Protein AF-A0A7V3HAG3-F1 (afdb_monomer_lite)

Structure (mmCIF, N/CA/C/O backbone):
data_AF-A0A7V3HAG3-F1
#
_entry.id   AF-A0A7V3HAG3-F1
#
loop_
_atom_site.group_PDB
_atom_site.id
_atom_site.type_symbol
_atom_site.label_atom_id
_atom_site.label_alt_id
_atom_site.label_comp_id
_atom_site.label_asym_id
_atom_site.label_entity_id
_atom_site.label_seq_id
_atom_site.pdbx_PDB_ins_code
_atom_site.Cartn_x
_atom_site.Cartn_y
_atom_site.Cartn_z
_atom_site.occupancy
_atom_site.B_iso_or_equiv
_atom_site.auth_seq_id
_atom_site.auth_comp_id
_atom_site.auth_asym_id
_atom_site.auth_atom_id
_atom_site.pdbx_PDB_model_num
ATOM 1 N N . MET A 1 1 ? 25.562 48.094 29.684 1.00 38.97 1 MET A N 1
ATOM 2 C CA . MET A 1 1 ? 25.649 48.410 28.238 1.00 38.97 1 MET A CA 1
ATOM 3 C C . MET A 1 1 ? 24.782 47.389 27.521 1.00 38.97 1 MET A C 1
ATOM 5 O O . MET A 1 1 ? 24.972 46.221 27.790 1.00 38.97 1 MET A O 1
ATOM 9 N N . GLY A 1 2 ? 23.779 47.672 26.708 1.00 40.09 2 GLY A N 1
ATOM 10 C CA . GLY A 1 2 ? 23.141 48.885 26.217 1.00 40.09 2 GLY A CA 1
ATOM 11 C C . GLY A 1 2 ? 21.881 48.401 25.479 1.00 40.09 2 GLY A C 1
ATOM 12 O O . GLY A 1 2 ? 21.886 47.326 24.890 1.00 40.09 2 GLY A O 1
ATOM 13 N N . LYS A 1 3 ? 20.792 49.153 25.628 1.00 45.59 3 LYS A N 1
ATOM 14 C CA . LYS A 1 3 ? 19.418 48.883 25.176 1.00 45.59 3 LYS A CA 1
ATOM 15 C C . LYS A 1 3 ? 19.304 48.440 23.712 1.00 45.59 3 LYS A C 1
ATOM 17 O O . LYS A 1 3 ? 20.015 48.971 22.867 1.00 45.59 3 LYS A O 1
ATOM 22 N N . SER A 1 4 ? 18.259 47.668 23.408 1.00 42.91 4 SER A N 1
ATOM 23 C CA . SER A 1 4 ? 17.304 48.031 22.348 1.00 42.91 4 SER A CA 1
ATOM 24 C C . SER A 1 4 ? 15.963 47.325 22.553 1.00 42.91 4 SER A C 1
ATOM 26 O O . SER A 1 4 ? 15.867 46.103 22.533 1.00 42.91 4 SER A O 1
ATOM 28 N N . ILE A 1 5 ? 14.948 48.150 22.799 1.00 45.56 5 ILE A N 1
ATOM 29 C CA . ILE A 1 5 ? 13.521 47.839 22.814 1.00 45.56 5 ILE A CA 1
ATOM 30 C C . ILE A 1 5 ? 13.036 47.992 21.372 1.00 45.56 5 ILE A C 1
ATOM 32 O O . ILE A 1 5 ? 13.313 49.027 20.770 1.00 45.56 5 ILE A O 1
ATOM 36 N N . PHE A 1 6 ? 12.259 47.038 20.858 1.00 43.41 6 PHE A N 1
ATOM 37 C CA . PHE A 1 6 ? 11.371 47.295 19.724 1.00 43.41 6 PHE A CA 1
ATOM 38 C C . PHE A 1 6 ? 9.934 46.934 20.092 1.00 43.41 6 PHE A C 1
ATOM 40 O O . PHE A 1 6 ? 9.562 45.777 20.261 1.00 43.41 6 PHE A O 1
ATOM 47 N N . VAL A 1 7 ? 9.159 48.004 20.252 1.00 49.28 7 VAL A N 1
ATOM 48 C CA . VAL A 1 7 ? 7.700 48.062 20.236 1.00 49.28 7 VAL A CA 1
ATOM 49 C C . VAL A 1 7 ? 7.232 47.701 18.824 1.00 49.28 7 VAL A C 1
ATOM 51 O O . VAL A 1 7 ? 7.750 48.251 17.855 1.00 49.28 7 VAL A O 1
ATOM 54 N N . GLY A 1 8 ? 6.248 46.810 18.703 1.00 36.38 8 GLY A N 1
ATOM 55 C CA . GLY A 1 8 ? 5.696 46.394 17.413 1.00 36.38 8 GLY A CA 1
ATOM 56 C C . GLY A 1 8 ? 4.220 46.016 17.507 1.00 36.38 8 GLY A C 1
ATOM 57 O O . GLY A 1 8 ? 3.896 44.848 17.649 1.00 36.38 8 GLY A O 1
ATOM 58 N N . ALA A 1 9 ? 3.376 47.050 17.482 1.00 40.12 9 ALA A N 1
ATOM 59 C CA . ALA A 1 9 ? 1.968 47.126 17.075 1.00 40.12 9 ALA A CA 1
ATOM 60 C C . ALA A 1 9 ? 1.055 45.883 17.209 1.00 40.12 9 ALA A C 1
ATOM 62 O O . ALA A 1 9 ? 1.106 44.942 16.420 1.00 40.12 9 ALA A O 1
ATOM 63 N N . ALA A 1 10 ? 0.080 45.992 18.117 1.00 44.34 10 ALA A N 1
ATOM 64 C CA . ALA A 1 10 ? -1.162 45.231 18.068 1.00 44.34 10 ALA A CA 1
ATOM 65 C C . ALA A 1 10 ? -2.008 45.685 16.862 1.00 44.34 10 ALA A C 1
ATOM 67 O O . ALA A 1 10 ? -2.506 46.810 16.839 1.00 44.34 10 ALA A O 1
ATOM 68 N N . LEU A 1 11 ? -2.185 44.812 15.869 1.00 40.50 11 LEU A N 1
ATOM 69 C CA . LEU A 1 11 ? -3.201 44.970 14.828 1.00 40.50 11 LEU A CA 1
ATOM 70 C C . LEU A 1 11 ? -4.439 44.167 15.236 1.00 40.50 11 LEU A C 1
ATOM 72 O O . LEU A 1 11 ? -4.467 42.942 15.142 1.00 40.50 11 LEU A O 1
ATOM 76 N N . VAL A 1 12 ? -5.465 44.877 15.704 1.00 49.12 12 VAL A N 1
ATOM 77 C CA . VAL A 1 12 ? -6.824 44.349 15.860 1.00 49.12 12 VAL A CA 1
ATOM 78 C C . VAL A 1 12 ? -7.416 44.216 14.458 1.00 49.12 12 VAL A C 1
ATOM 80 O O . VAL A 1 12 ? -7.849 45.200 13.861 1.00 49.12 12 VAL A O 1
ATOM 83 N N . ALA A 1 13 ? -7.393 43.006 13.904 1.00 46.09 13 ALA A N 1
ATOM 84 C CA . ALA A 1 13 ? -8.093 42.702 12.664 1.00 46.09 13 ALA A CA 1
ATOM 85 C C . ALA A 1 13 ? -9.594 42.551 12.960 1.00 46.09 13 ALA A C 1
ATOM 87 O O . ALA A 1 13 ? -10.004 41.651 13.694 1.00 46.09 13 ALA A O 1
ATOM 88 N N . LEU A 1 14 ? -10.411 43.450 12.398 1.00 49.00 14 LEU A N 1
ATOM 89 C CA . LEU A 1 14 ? -11.866 43.321 12.375 1.00 49.00 14 LEU A CA 1
ATOM 90 C C . LEU A 1 14 ? -12.254 42.013 11.668 1.00 49.00 14 LEU A C 1
ATOM 92 O O . LEU A 1 14 ? -11.978 41.832 10.482 1.00 49.00 14 LEU A O 1
ATOM 96 N N . ALA A 1 15 ? -12.934 41.125 12.390 1.00 44.72 15 ALA A N 1
ATOM 97 C CA . ALA A 1 15 ? -13.571 39.948 11.820 1.00 44.72 15 ALA A CA 1
ATOM 98 C C . ALA A 1 15 ? -14.838 40.373 11.062 1.00 44.72 15 ALA A C 1
ATOM 100 O O . ALA A 1 15 ? -15.881 40.636 11.659 1.00 44.72 15 ALA A O 1
ATOM 101 N N . ILE A 1 16 ? -14.744 40.454 9.736 1.00 54.34 16 ILE A N 1
ATOM 102 C CA . ILE A 1 16 ? -15.909 40.570 8.858 1.00 54.34 16 ILE A CA 1
ATOM 103 C C . ILE A 1 16 ? -16.457 39.151 8.684 1.00 54.34 16 ILE A C 1
ATOM 105 O O . ILE A 1 16 ? -15.817 38.303 8.063 1.00 54.34 16 ILE A O 1
ATOM 109 N N . ALA A 1 17 ? -17.615 38.872 9.282 1.00 55.44 17 ALA A N 1
ATOM 110 C CA . ALA A 1 17 ? -18.313 37.601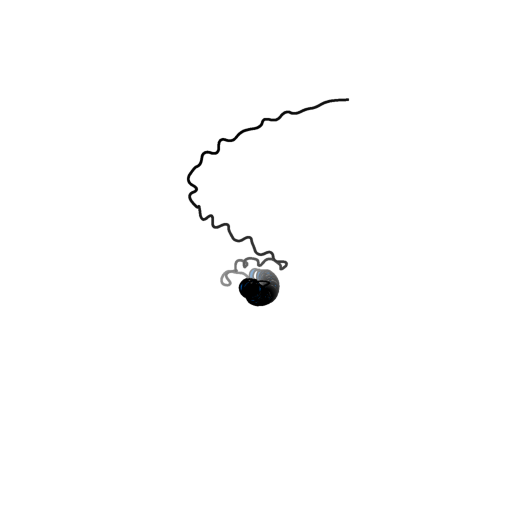 9.135 1.00 55.44 17 ALA A CA 1
ATOM 111 C C . ALA A 1 17 ? -18.887 37.485 7.713 1.00 55.44 17 ALA A C 1
ATOM 113 O O . ALA A 1 17 ? -20.007 37.911 7.440 1.00 55.44 17 ALA A O 1
ATOM 114 N N . ALA A 1 18 ? -18.097 36.932 6.794 1.00 51.69 18 ALA A N 1
ATOM 115 C CA . ALA A 1 18 ? -18.591 36.451 5.512 1.00 51.69 18 ALA A CA 1
ATOM 116 C C . ALA A 1 18 ? -19.210 35.051 5.702 1.00 51.69 18 ALA A C 1
ATOM 118 O O . ALA A 1 18 ? -18.641 34.239 6.439 1.00 51.69 18 ALA A O 1
ATOM 119 N N . PRO A 1 19 ? -20.352 34.734 5.062 1.00 47.62 19 PRO A N 1
ATOM 120 C CA . PRO A 1 19 ? -20.909 33.391 5.103 1.00 47.62 19 PRO A CA 1
ATOM 121 C C . PRO A 1 19 ? -19.909 32.431 4.458 1.00 47.62 19 PRO A C 1
ATOM 123 O O . PRO A 1 19 ? -19.570 32.554 3.281 1.00 47.62 19 PRO A O 1
ATOM 126 N N . ALA A 1 20 ? -19.411 31.493 5.261 1.00 52.38 20 ALA A N 1
ATOM 127 C CA . ALA A 1 20 ? -18.516 30.441 4.823 1.00 52.38 20 ALA A CA 1
ATOM 128 C C . ALA A 1 20 ? -19.246 29.560 3.803 1.00 52.38 20 ALA A C 1
ATOM 130 O O . ALA A 1 20 ? -20.002 28.656 4.155 1.00 52.38 20 ALA A O 1
ATOM 131 N N . THR A 1 21 ? -19.020 29.817 2.517 1.00 54.31 21 THR A N 1
ATOM 132 C CA . THR A 1 21 ? -19.259 28.808 1.492 1.00 54.31 21 THR A CA 1
ATOM 133 C C . THR A 1 21 ? -18.311 27.657 1.799 1.00 54.31 21 THR A C 1
ATOM 135 O O . THR A 1 21 ? -17.094 27.834 1.731 1.00 54.31 21 THR A O 1
ATOM 138 N N . ALA A 1 22 ? -18.858 26.504 2.180 1.00 51.41 22 ALA A N 1
ATOM 139 C CA . ALA A 1 22 ? -18.120 25.262 2.339 1.00 51.41 22 ALA A CA 1
ATOM 140 C C . ALA A 1 22 ? -17.506 24.875 0.984 1.00 51.41 22 ALA A C 1
ATOM 142 O O . ALA A 1 22 ? -18.109 24.162 0.186 1.00 51.41 22 ALA A O 1
ATOM 143 N N . GLN A 1 23 ? -16.318 25.402 0.690 1.00 50.97 23 GLN A N 1
ATOM 144 C CA . GLN A 1 23 ? -15.501 24.914 -0.404 1.00 50.97 23 GLN A CA 1
ATOM 145 C C . GLN A 1 23 ? -15.026 23.527 0.016 1.00 50.97 23 GLN A C 1
ATOM 147 O O . GLN A 1 23 ? -14.177 23.388 0.895 1.00 50.97 23 GLN A O 1
ATOM 152 N N . THR A 1 24 ? -15.603 22.491 -0.593 1.00 50.97 24 THR A N 1
ATOM 153 C CA . THR A 1 24 ? -15.040 21.140 -0.612 1.00 50.97 24 THR A CA 1
ATOM 154 C C . THR A 1 24 ? -13.703 21.204 -1.336 1.00 50.97 24 THR A C 1
ATOM 156 O O . THR A 1 24 ? -13.597 20.924 -2.529 1.00 50.97 24 THR A O 1
ATOM 159 N N . GLN A 1 25 ? -12.676 21.649 -0.621 1.00 53.62 25 GLN A N 1
ATOM 160 C CA . GLN A 1 25 ? -11.303 21.556 -1.058 1.00 53.62 25 GLN A CA 1
ATOM 161 C C . GLN A 1 25 ? -10.947 20.076 -0.947 1.00 53.62 25 GLN A C 1
ATOM 163 O O . GLN A 1 25 ? -10.714 19.552 0.140 1.00 53.62 25 GLN A O 1
ATOM 168 N N . THR A 1 26 ? -10.997 19.365 -2.073 1.00 50.03 26 THR A N 1
ATOM 169 C CA . THR A 1 26 ? -10.430 18.023 -2.191 1.00 50.03 26 THR A CA 1
ATOM 170 C C . THR A 1 26 ? -8.919 18.164 -2.080 1.00 50.03 26 THR A C 1
ATOM 172 O O . THR A 1 26 ? -8.216 18.248 -3.086 1.00 50.03 26 THR A O 1
ATOM 175 N N . THR A 1 27 ? -8.422 18.275 -0.849 1.00 58.72 27 THR A N 1
ATOM 17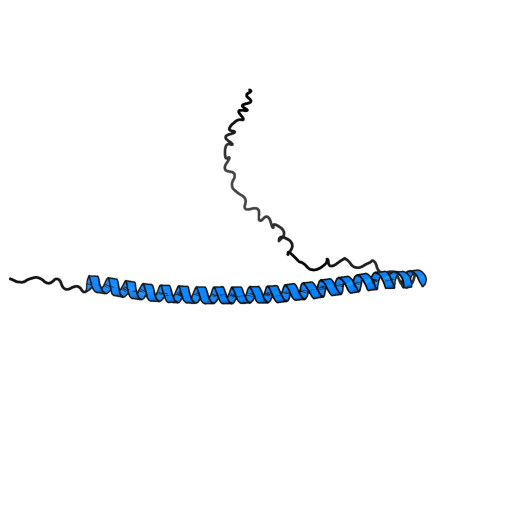6 C CA . THR A 1 27 ? -6.998 18.170 -0.556 1.00 58.72 27 THR A CA 1
ATOM 177 C C . THR A 1 27 ? -6.543 16.816 -1.094 1.00 58.72 27 THR A C 1
ATOM 179 O O . THR A 1 27 ? -7.104 15.797 -0.677 1.00 58.72 27 THR A O 1
ATOM 182 N N . PRO A 1 28 ? -5.587 16.773 -2.039 1.00 55.50 28 PRO A N 1
ATOM 183 C CA . PRO A 1 28 ? -5.031 15.515 -2.506 1.00 55.50 28 PRO A CA 1
ATOM 184 C C . PRO A 1 28 ? -4.575 14.705 -1.297 1.00 55.50 28 PRO A C 1
ATOM 186 O O . PRO A 1 28 ? -3.913 15.246 -0.408 1.00 55.50 28 PRO A O 1
ATOM 189 N N . ALA A 1 29 ? -4.967 13.431 -1.241 1.00 64.00 29 ALA A N 1
ATOM 190 C CA . ALA A 1 29 ? -4.505 12.539 -0.191 1.00 64.00 29 ALA A CA 1
ATOM 191 C C . ALA A 1 29 ? -2.976 12.619 -0.127 1.00 64.00 29 ALA A C 1
ATOM 193 O O . ALA A 1 29 ? -2.306 12.521 -1.161 1.00 64.00 29 ALA A O 1
ATOM 194 N N . ALA A 1 30 ? -2.439 12.850 1.074 1.00 58.12 30 ALA A N 1
ATOM 195 C CA . ALA A 1 30 ? -1.001 12.886 1.273 1.00 58.12 30 ALA A CA 1
ATOM 196 C C . ALA A 1 30 ? -0.397 11.593 0.696 1.00 58.12 30 ALA A C 1
ATOM 198 O O . ALA A 1 30 ? -0.959 10.516 0.929 1.00 58.12 30 ALA A O 1
ATOM 199 N N . PRO A 1 31 ? 0.698 11.679 -0.080 1.00 57.69 31 PRO A N 1
ATOM 200 C CA . PRO A 1 31 ? 1.293 10.500 -0.684 1.00 57.69 31 PRO A CA 1
ATOM 201 C C . PRO A 1 31 ? 1.616 9.482 0.411 1.00 57.69 31 PRO A C 1
ATOM 203 O O . PRO A 1 31 ? 2.166 9.835 1.459 1.00 57.69 31 PRO A O 1
ATOM 206 N N . ALA A 1 32 ? 1.233 8.226 0.175 1.00 69.44 32 ALA A N 1
ATOM 207 C CA . ALA A 1 32 ? 1.549 7.138 1.086 1.00 69.44 32 ALA A CA 1
ATOM 208 C C . ALA A 1 32 ? 3.068 7.098 1.296 1.00 69.44 32 ALA A C 1
ATOM 210 O O . ALA A 1 32 ? 3.835 7.094 0.333 1.00 69.44 32 ALA A O 1
ATOM 211 N N . GLN A 1 33 ? 3.493 7.115 2.557 1.00 81.62 33 GLN A N 1
ATOM 212 C CA . GLN A 1 33 ? 4.902 6.993 2.913 1.00 81.62 33 GLN A CA 1
ATOM 213 C C . GLN A 1 33 ? 5.329 5.539 2.679 1.00 81.62 33 GLN A C 1
ATOM 215 O O . GLN A 1 33 ? 4.684 4.619 3.173 1.00 81.62 33 GLN A O 1
ATOM 220 N N . THR A 1 34 ? 6.403 5.346 1.923 1.00 91.94 34 THR A N 1
ATOM 221 C CA . THR A 1 34 ? 6.922 4.041 1.482 1.00 91.94 34 THR A CA 1
ATOM 222 C C . THR A 1 34 ? 8.422 4.018 1.689 1.00 91.94 34 THR A C 1
ATOM 224 O O . THR A 1 34 ? 9.101 4.981 1.336 1.00 91.94 34 THR A O 1
ATOM 227 N N . ALA A 1 35 ? 8.944 2.900 2.183 1.00 92.94 35 ALA A N 1
ATOM 228 C CA . ALA A 1 35 ? 10.382 2.647 2.257 1.00 92.94 35 ALA A CA 1
ATOM 229 C C . ALA A 1 35 ? 10.933 2.038 0.956 1.00 92.94 35 ALA A C 1
ATOM 231 O O . ALA A 1 35 ? 12.136 2.043 0.710 1.00 92.94 35 ALA A O 1
ATOM 232 N N . CYS A 1 36 ? 10.053 1.502 0.116 1.00 95.38 36 CYS A N 1
ATOM 233 C CA . CYS A 1 36 ? 10.417 0.838 -1.123 1.00 95.38 36 CYS A CA 1
ATOM 234 C C . CYS A 1 36 ? 10.868 1.830 -2.226 1.00 95.38 36 CYS A C 1
ATOM 236 O O . CYS A 1 36 ? 10.368 2.955 -2.321 1.00 95.38 36 CYS A O 1
ATOM 238 N N . GLY A 1 37 ? 11.762 1.399 -3.128 1.00 92.94 37 GLY A N 1
ATOM 239 C CA . GLY A 1 37 ? 12.270 2.227 -4.239 1.00 92.94 37 GLY A CA 1
ATOM 240 C C . GLY A 1 37 ? 11.174 2.751 -5.187 1.00 92.94 37 GLY A C 1
ATOM 241 O O . GLY A 1 37 ? 10.070 2.203 -5.205 1.00 92.94 37 GLY A O 1
ATOM 242 N N . PRO A 1 38 ? 11.417 3.820 -5.963 1.00 92.88 38 PRO A N 1
ATOM 243 C CA . PRO A 1 38 ? 10.400 4.386 -6.844 1.00 92.88 38 PRO A CA 1
ATOM 244 C C . PRO A 1 38 ? 10.042 3.426 -7.984 1.00 92.88 38 PRO A C 1
ATOM 246 O O . PRO A 1 38 ? 10.912 2.771 -8.556 1.00 92.88 38 PRO A O 1
ATOM 249 N N . VAL A 1 39 ? 8.762 3.397 -8.355 1.00 94.38 39 VAL A N 1
ATOM 250 C CA . VAL A 1 39 ? 8.318 2.805 -9.623 1.00 94.38 39 VAL A CA 1
ATOM 251 C C . VAL A 1 39 ? 8.551 3.856 -10.701 1.00 94.38 39 VAL A C 1
ATOM 253 O O . VAL A 1 39 ? 7.983 4.948 -10.643 1.00 94.38 39 VAL A O 1
ATOM 256 N N . THR A 1 40 ? 9.440 3.563 -11.643 1.00 94.31 40 THR A N 1
ATOM 257 C CA . THR A 1 40 ? 9.847 4.512 -12.682 1.00 94.31 40 THR A CA 1
ATOM 258 C C . THR A 1 40 ? 9.035 4.291 -13.956 1.00 94.31 40 THR A C 1
ATOM 260 O O . THR A 1 40 ? 8.706 3.148 -14.289 1.00 94.31 40 THR A O 1
ATOM 263 N N . PRO A 1 41 ? 8.701 5.362 -14.697 1.00 95.56 41 PRO A N 1
ATOM 264 C CA . PRO A 1 41 ? 7.960 5.225 -15.944 1.00 95.56 41 PRO A CA 1
ATOM 265 C C . PRO A 1 41 ? 8.724 4.342 -16.945 1.00 95.56 41 PRO A C 1
ATOM 267 O O . PRO A 1 41 ? 9.959 4.304 -16.908 1.00 95.56 41 PRO A O 1
ATOM 270 N N . PRO A 1 42 ? 8.011 3.623 -17.828 1.00 94.50 42 PRO A N 1
ATOM 271 C CA . PRO A 1 42 ? 8.637 2.769 -18.827 1.00 94.50 42 PRO A CA 1
ATOM 272 C C . PRO A 1 42 ? 9.519 3.579 -19.785 1.00 94.50 42 PRO A C 1
ATOM 274 O O . PRO A 1 42 ? 9.158 4.706 -20.138 1.00 94.50 42 PRO A O 1
ATOM 277 N N . PRO A 1 43 ? 10.658 3.024 -20.240 1.00 94.75 43 PRO A N 1
ATOM 278 C CA . PRO A 1 43 ? 11.441 3.647 -21.294 1.00 94.75 43 PRO A CA 1
ATOM 279 C C . PRO A 1 43 ? 10.646 3.646 -22.606 1.00 94.75 43 PRO A C 1
ATOM 281 O O . PRO A 1 43 ? 9.877 2.722 -22.878 1.00 94.75 43 PRO A O 1
ATOM 284 N N . THR A 1 44 ? 10.855 4.660 -23.446 1.00 95.94 44 THR A N 1
ATOM 285 C CA . THR A 1 44 ? 10.272 4.696 -24.792 1.00 95.94 44 THR A CA 1
ATOM 286 C C . THR A 1 44 ? 10.794 3.517 -25.605 1.00 95.94 44 THR A C 1
ATOM 288 O O . THR A 1 44 ? 12.004 3.368 -25.774 1.00 95.94 44 THR A O 1
ATOM 291 N N . LEU A 1 45 ? 9.886 2.674 -26.095 1.00 95.50 45 LEU A N 1
ATOM 292 C CA . LEU A 1 45 ? 10.246 1.506 -26.893 1.00 95.50 45 LEU A CA 1
ATOM 293 C C . LEU A 1 45 ? 10.793 1.939 -28.258 1.00 95.50 45 LEU A C 1
ATOM 295 O O . LEU A 1 45 ? 10.234 2.826 -28.904 1.00 95.50 45 LEU A O 1
ATOM 299 N N . LEU A 1 46 ? 11.867 1.285 -28.699 1.00 95.50 46 LEU A N 1
ATOM 300 C CA . LEU A 1 46 ? 12.345 1.395 -30.075 1.00 95.50 46 LEU A CA 1
ATOM 301 C C . LEU A 1 46 ? 11.384 0.675 -31.021 1.00 95.50 46 LEU A C 1
ATOM 303 O O . LEU A 1 46 ? 10.886 -0.410 -30.713 1.00 95.50 46 LEU A O 1
ATOM 307 N N . ASP A 1 47 ? 11.177 1.255 -32.199 1.00 96.12 47 ASP A N 1
ATOM 308 C CA . ASP A 1 47 ? 10.514 0.564 -33.295 1.00 96.12 47 ASP A CA 1
ATOM 309 C C . ASP A 1 47 ? 11.478 -0.452 -33.922 1.00 96.12 47 ASP A C 1
ATOM 311 O O . ASP A 1 47 ? 12.473 -0.098 -34.556 1.00 96.12 47 ASP A O 1
ATOM 315 N N . GLY A 1 48 ? 11.168 -1.737 -33.755 1.00 95.50 48 GLY A N 1
ATOM 316 C CA . GLY A 1 48 ? 11.982 -2.831 -34.281 1.00 95.50 48 GLY A CA 1
ATOM 317 C C . GLY A 1 48 ? 12.044 -2.894 -35.811 1.00 95.50 48 GLY A C 1
ATOM 318 O O . GLY A 1 48 ? 12.908 -3.591 -36.335 1.00 95.50 48 GLY A O 1
ATOM 319 N N . ALA A 1 49 ? 11.165 -2.185 -36.530 1.00 96.00 49 ALA A N 1
ATOM 320 C CA . ALA A 1 49 ? 11.208 -2.110 -37.989 1.00 96.00 49 ALA A CA 1
ATOM 321 C C . ALA A 1 49 ? 12.283 -1.139 -38.509 1.00 96.00 49 ALA A C 1
ATOM 323 O O . ALA A 1 49 ? 12.754 -1.294 -39.636 1.00 96.00 49 ALA A O 1
ATOM 324 N N . THR A 1 50 ? 12.677 -0.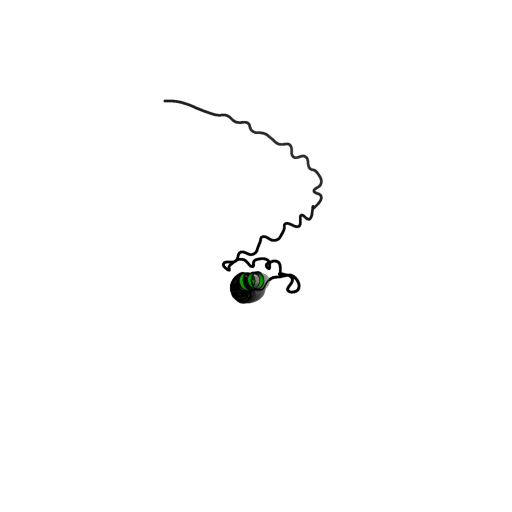152 -37.701 1.00 97.31 50 THR A N 1
ATOM 325 C CA . THR A 1 50 ? 13.624 0.908 -38.089 1.00 97.31 50 THR A CA 1
ATOM 326 C C . THR A 1 50 ? 14.910 0.912 -37.262 1.00 97.31 50 THR A C 1
ATOM 328 O O . THR A 1 50 ? 15.906 1.501 -37.685 1.00 97.31 50 THR A O 1
ATOM 331 N N . ALA A 1 51 ? 14.926 0.234 -36.112 1.00 96.81 51 ALA A N 1
ATOM 332 C CA . ALA A 1 51 ? 16.093 0.151 -35.245 1.00 96.81 51 ALA A CA 1
ATOM 333 C C . ALA A 1 51 ? 17.210 -0.749 -35.809 1.00 96.81 51 ALA A C 1
ATOM 335 O O . ALA A 1 51 ? 16.965 -1.830 -36.349 1.00 96.81 51 ALA A O 1
ATOM 336 N N . THR A 1 52 ? 18.468 -0.345 -35.611 1.00 97.94 52 THR A N 1
ATOM 337 C CA . THR A 1 52 ? 19.632 -1.195 -35.905 1.00 97.94 52 THR A CA 1
ATOM 338 C C . THR A 1 52 ? 19.835 -2.261 -34.827 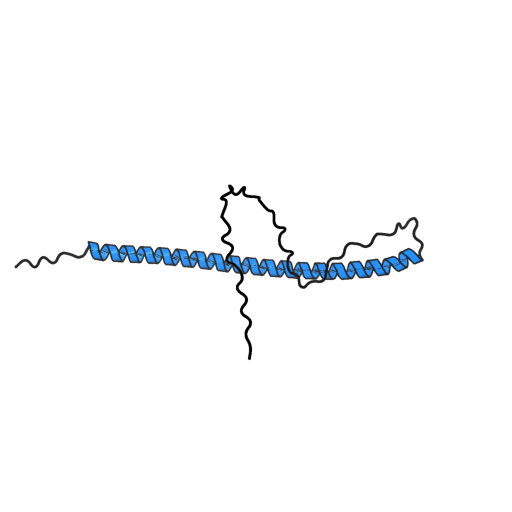1.00 97.94 52 THR A C 1
ATOM 340 O O . THR A 1 52 ? 19.331 -2.167 -33.703 1.00 97.94 52 THR A O 1
ATOM 343 N N . ARG A 1 53 ? 20.633 -3.289 -35.139 1.00 97.25 53 ARG A N 1
ATOM 344 C CA . ARG A 1 53 ? 20.965 -4.358 -34.185 1.00 97.25 53 ARG A CA 1
ATOM 345 C C . ARG A 1 53 ? 21.696 -3.819 -32.955 1.00 97.25 53 ARG A C 1
ATOM 347 O O . ARG A 1 53 ? 21.425 -4.260 -31.841 1.00 97.25 53 ARG A O 1
ATOM 354 N N . GLU A 1 54 ? 22.586 -2.853 -33.144 1.00 97.44 54 GLU A N 1
ATOM 355 C CA . GLU A 1 54 ? 23.310 -2.183 -32.065 1.00 97.44 54 GLU A CA 1
ATOM 356 C C . GLU A 1 54 ? 22.349 -1.408 -31.155 1.00 97.44 54 GLU A C 1
ATOM 358 O O . GLU A 1 54 ? 22.455 -1.515 -29.934 1.00 97.44 54 GLU A O 1
ATOM 363 N N . GLN A 1 55 ? 21.372 -0.693 -31.729 1.00 97.44 55 GLN A N 1
ATOM 364 C CA . GLN A 1 55 ? 20.355 0.042 -30.966 1.00 97.44 55 GLN A CA 1
ATOM 365 C C . GLN A 1 55 ? 19.489 -0.901 -30.124 1.00 97.44 55 GLN A C 1
ATOM 367 O O . GLN A 1 55 ? 19.293 -0.658 -28.934 1.00 97.44 55 GLN A O 1
ATOM 372 N N . MET A 1 56 ? 19.034 -2.012 -30.708 1.00 98.12 56 MET A N 1
ATOM 373 C CA . MET A 1 56 ? 18.260 -3.025 -29.985 1.00 98.12 56 MET A CA 1
ATOM 374 C C . MET A 1 56 ? 19.078 -3.681 -28.861 1.00 98.12 56 MET A C 1
ATOM 376 O O . MET A 1 56 ? 18.574 -3.857 -27.752 1.00 98.12 56 MET A O 1
ATOM 380 N N . ASN A 1 57 ? 20.356 -3.992 -29.104 1.00 97.19 57 ASN A N 1
ATOM 381 C CA . ASN A 1 57 ? 21.242 -4.558 -28.082 1.00 97.19 57 ASN A CA 1
ATOM 382 C C . ASN A 1 57 ? 21.488 -3.584 -26.920 1.00 97.19 57 ASN A C 1
ATOM 384 O O . ASN A 1 57 ? 21.463 -3.994 -25.758 1.00 97.19 57 ASN A O 1
ATOM 388 N N . ALA A 1 58 ? 21.693 -2.298 -27.212 1.00 95.19 58 ALA A N 1
ATOM 389 C CA . ALA A 1 58 ? 21.825 -1.273 -26.180 1.00 95.19 58 ALA A CA 1
ATOM 390 C C . ALA A 1 58 ? 20.533 -1.147 -25.357 1.00 95.19 58 ALA A C 1
ATOM 392 O O . ALA A 1 58 ? 20.572 -1.144 -24.124 1.00 95.19 58 ALA A O 1
ATOM 393 N N . PHE A 1 59 ? 19.382 -1.134 -26.031 1.00 97.69 59 PHE A N 1
ATOM 394 C CA . PHE A 1 59 ? 18.081 -1.026 -25.381 1.00 97.69 59 PHE A CA 1
ATOM 395 C C . PHE A 1 59 ? 17.736 -2.229 -24.505 1.00 97.69 59 PHE A C 1
ATOM 397 O O . PHE A 1 59 ? 17.141 -2.042 -23.447 1.00 97.69 59 PHE A O 1
ATOM 404 N N . ASN A 1 60 ? 18.159 -3.443 -24.870 1.00 97.50 60 ASN A N 1
ATOM 405 C CA . ASN A 1 60 ? 17.972 -4.628 -24.026 1.00 97.50 60 ASN A CA 1
ATOM 406 C C . ASN A 1 60 ? 18.567 -4.435 -22.626 1.00 97.50 60 ASN A C 1
ATOM 408 O O . ASN A 1 60 ? 17.941 -4.816 -21.637 1.00 97.50 60 ASN A O 1
ATOM 412 N N . THR A 1 61 ? 19.736 -3.798 -22.527 1.00 95.69 61 THR A N 1
ATOM 413 C CA . THR A 1 61 ? 20.365 -3.486 -21.235 1.00 95.69 61 THR A CA 1
ATOM 414 C C . THR A 1 61 ? 19.523 -2.486 -20.440 1.00 95.69 61 THR A C 1
ATOM 416 O O . THR A 1 61 ? 19.241 -2.715 -19.262 1.00 95.69 61 THR A O 1
ATOM 419 N N . THR A 1 62 ? 19.062 -1.407 -21.083 1.00 95.81 62 THR A N 1
ATOM 420 C CA . THR A 1 62 ? 18.189 -0.400 -20.456 1.00 95.81 62 THR A CA 1
ATOM 421 C C . THR A 1 62 ? 16.874 -1.010 -19.975 1.00 95.81 62 THR A C 1
ATOM 423 O O . THR A 1 62 ? 16.467 -0.788 -18.834 1.00 95.81 62 THR A O 1
ATOM 426 N N . TYR A 1 63 ? 16.228 -1.813 -20.818 1.00 97.88 63 TYR A N 1
ATOM 427 C CA . TYR A 1 63 ? 14.974 -2.483 -20.500 1.00 97.88 63 TYR A CA 1
ATOM 428 C C . TYR A 1 63 ? 15.142 -3.484 -19.355 1.00 97.88 63 TYR A C 1
ATOM 430 O O . TYR A 1 63 ? 14.344 -3.474 -18.421 1.00 97.88 63 TYR A O 1
ATOM 438 N N . ALA A 1 64 ? 16.189 -4.316 -19.379 1.00 97.81 64 ALA A N 1
ATOM 439 C CA . ALA A 1 64 ? 16.444 -5.296 -18.325 1.00 97.81 64 ALA A CA 1
ATOM 440 C C . ALA A 1 64 ? 16.674 -4.626 -16.961 1.00 97.81 64 ALA A C 1
ATOM 442 O O . ALA A 1 64 ? 16.112 -5.071 -15.956 1.00 97.81 64 ALA A O 1
ATOM 443 N N . ALA A 1 65 ? 17.442 -3.531 -16.929 1.00 97.19 65 ALA A N 1
ATOM 444 C CA . ALA A 1 65 ? 17.666 -2.751 -15.715 1.00 97.19 65 ALA A CA 1
ATOM 445 C C . ALA A 1 65 ? 16.361 -2.127 -15.194 1.00 97.19 65 ALA A C 1
ATOM 447 O O . ALA A 1 65 ? 16.021 -2.296 -14.021 1.00 97.19 65 ALA A O 1
ATOM 448 N N . TRP A 1 66 ? 15.594 -1.472 -16.074 1.00 97.75 66 TRP A N 1
ATOM 449 C CA . TRP A 1 66 ? 14.297 -0.890 -15.726 1.00 97.75 66 TRP A CA 1
ATOM 450 C C . TRP A 1 66 ? 13.316 -1.946 -15.198 1.00 97.75 66 TRP A C 1
ATOM 452 O O . TRP A 1 66 ? 12.691 -1.745 -14.154 1.00 97.75 66 TRP A O 1
ATOM 462 N N . PHE A 1 67 ? 13.207 -3.088 -15.880 1.00 98.19 67 PHE A N 1
ATOM 463 C CA . PHE A 1 67 ? 12.292 -4.165 -15.512 1.00 98.19 67 PHE A CA 1
ATOM 464 C C . PHE A 1 67 ? 12.664 -4.784 -14.164 1.00 98.19 67 PHE A C 1
ATOM 466 O O . PHE A 1 67 ? 11.792 -4.999 -13.323 1.00 98.19 67 PHE A O 1
ATOM 473 N N . SER A 1 68 ? 13.954 -5.045 -13.931 1.00 98.00 68 SER A N 1
ATOM 474 C CA . SER A 1 68 ? 14.421 -5.597 -12.658 1.00 98.00 68 SER A CA 1
ATOM 475 C C . SER A 1 68 ? 14.137 -4.645 -11.494 1.00 98.00 68 SER A C 1
ATOM 477 O O . SER A 1 68 ? 13.559 -5.075 -10.497 1.00 98.00 68 SER A O 1
ATOM 479 N N . ALA A 1 69 ? 14.466 -3.356 -11.646 1.00 96.81 69 ALA A N 1
ATOM 480 C CA . ALA A 1 69 ? 14.239 -2.346 -10.613 1.00 96.81 69 ALA A CA 1
ATOM 481 C C . ALA A 1 69 ? 12.746 -2.175 -10.284 1.00 96.81 69 ALA A C 1
ATOM 483 O O . ALA A 1 69 ? 12.360 -2.150 -9.117 1.00 96.81 69 ALA A O 1
ATOM 484 N N . ASN A 1 70 ? 11.881 -2.118 -11.303 1.00 97.88 70 ASN A N 1
ATOM 485 C CA . ASN A 1 70 ? 10.441 -1.987 -11.080 1.00 97.88 70 ASN A CA 1
ATOM 486 C C . ASN A 1 70 ? 9.827 -3.250 -10.473 1.00 97.88 70 ASN A C 1
ATOM 488 O O . ASN A 1 70 ? 8.957 -3.147 -9.612 1.00 97.88 70 ASN A O 1
ATOM 492 N N . ARG A 1 71 ? 10.291 -4.443 -10.862 1.00 98.25 71 ARG A N 1
ATOM 493 C CA . ARG A 1 71 ? 9.835 -5.696 -10.247 1.00 98.25 71 ARG A CA 1
ATOM 494 C C . ARG A 1 71 ? 10.182 -5.745 -8.759 1.00 98.25 71 ARG A C 1
ATOM 496 O O . ARG A 1 71 ? 9.337 -6.137 -7.958 1.00 98.25 71 ARG A O 1
ATOM 503 N N . GLU A 1 72 ? 11.389 -5.328 -8.388 1.00 97.69 72 GLU A N 1
ATOM 504 C CA . GLU A 1 72 ? 11.810 -5.228 -6.987 1.00 97.69 72 GLU A CA 1
ATOM 505 C C . GLU A 1 72 ? 10.964 -4.205 -6.216 1.00 97.69 72 GLU A C 1
ATOM 507 O O . GLU A 1 72 ? 10.398 -4.533 -5.170 1.00 97.69 72 GLU A O 1
ATOM 512 N N . ALA A 1 73 ? 10.784 -3.002 -6.773 1.00 96.69 73 ALA A N 1
ATOM 513 C CA . ALA A 1 73 ? 9.957 -1.961 -6.169 1.00 96.69 73 ALA A CA 1
ATOM 514 C C . ALA A 1 73 ? 8.510 -2.430 -5.946 1.00 96.69 73 ALA A C 1
ATOM 516 O O . ALA A 1 73 ? 7.960 -2.222 -4.863 1.00 96.69 73 ALA A O 1
ATOM 517 N N . LEU A 1 74 ? 7.905 -3.098 -6.933 1.00 97.19 74 LEU A N 1
ATOM 518 C CA . LEU A 1 74 ? 6.541 -3.628 -6.847 1.00 97.19 74 LEU A CA 1
ATOM 519 C C . LEU A 1 74 ? 6.424 -4.790 -5.855 1.00 97.19 74 LEU A C 1
ATOM 521 O O . LEU A 1 74 ? 5.456 -4.842 -5.099 1.00 97.19 74 LEU A O 1
ATOM 525 N N . SER A 1 75 ? 7.409 -5.691 -5.810 1.00 98.06 75 SER A N 1
ATOM 526 C CA . SER A 1 75 ? 7.453 -6.762 -4.807 1.00 98.06 75 SER A CA 1
ATOM 527 C C . SER A 1 75 ? 7.508 -6.190 -3.391 1.00 98.06 75 SER A C 1
ATOM 529 O O . SER A 1 75 ? 6.794 -6.651 -2.504 1.00 98.06 75 SER A O 1
ATOM 531 N N . CYS A 1 76 ? 8.319 -5.154 -3.183 1.00 97.12 76 CYS A N 1
ATOM 532 C CA . CYS A 1 76 ? 8.407 -4.464 -1.905 1.00 97.12 76 CYS A CA 1
ATOM 533 C C . CYS A 1 76 ? 7.082 -3.759 -1.553 1.00 97.12 76 CYS A C 1
ATOM 535 O O . CYS A 1 76 ? 6.573 -3.935 -0.448 1.00 97.12 76 CYS A O 1
ATOM 537 N N . ARG A 1 77 ? 6.453 -3.043 -2.504 1.00 96.19 77 ARG A N 1
ATOM 538 C CA . ARG A 1 77 ? 5.128 -2.422 -2.283 1.00 96.19 77 ARG A CA 1
ATOM 539 C C . ARG A 1 77 ? 4.063 -3.443 -1.915 1.00 96.19 77 ARG A C 1
ATOM 541 O O . ARG A 1 77 ? 3.223 -3.163 -1.069 1.00 96.19 77 ARG A O 1
ATOM 548 N N . ARG A 1 78 ? 4.098 -4.629 -2.522 1.00 97.00 78 ARG A N 1
ATOM 549 C CA . ARG A 1 78 ? 3.194 -5.720 -2.156 1.00 97.00 78 ARG A CA 1
ATOM 550 C C . ARG A 1 78 ? 3.372 -6.129 -0.692 1.00 97.00 78 ARG A C 1
ATOM 552 O O . ARG A 1 78 ? 2.375 -6.249 0.009 1.00 97.00 78 ARG A O 1
ATOM 559 N N . ALA A 1 79 ? 4.609 -6.280 -0.225 1.00 97.19 79 ALA A N 1
ATOM 560 C CA . ALA A 1 79 ? 4.876 -6.597 1.176 1.00 97.19 79 ALA A CA 1
ATOM 561 C C . ALA A 1 79 ? 4.393 -5.483 2.127 1.00 97.19 79 ALA A C 1
ATOM 563 O O . ALA A 1 79 ? 3.787 -5.777 3.156 1.00 97.19 79 ALA A O 1
ATOM 564 N N . GLU A 1 80 ? 4.590 -4.207 1.771 1.00 96.25 80 GLU A N 1
ATOM 565 C CA . GLU A 1 80 ? 4.049 -3.075 2.543 1.00 96.25 80 GLU A CA 1
ATOM 566 C C . GLU A 1 80 ? 2.512 -3.101 2.609 1.00 96.25 80 GLU A C 1
ATOM 568 O O . GLU A 1 80 ? 1.938 -2.853 3.671 1.00 96.25 80 GLU A O 1
ATOM 573 N N . LEU A 1 81 ? 1.836 -3.439 1.505 1.00 96.31 81 LEU A N 1
ATOM 574 C CA . LEU A 1 81 ? 0.377 -3.579 1.468 1.00 96.31 81 LEU A CA 1
ATOM 575 C C . LEU A 1 81 ? -0.111 -4.715 2.371 1.00 96.31 81 LEU A C 1
ATOM 577 O O . LEU A 1 81 ? -1.043 -4.514 3.148 1.00 96.31 81 LEU A O 1
ATOM 581 N N . GLU A 1 82 ? 0.520 -5.886 2.297 1.00 97.50 82 GLU A N 1
ATOM 582 C CA . GLU A 1 82 ? 0.181 -7.045 3.131 1.00 97.50 82 GLU A CA 1
ATOM 583 C C . GLU A 1 82 ? 0.388 -6.729 4.626 1.00 97.50 82 GLU A C 1
ATOM 585 O O . GLU A 1 82 ? -0.490 -6.994 5.452 1.00 97.50 82 GLU A O 1
ATOM 590 N N . ALA A 1 83 ? 1.489 -6.059 4.981 1.00 95.31 83 ALA A N 1
ATOM 591 C CA . ALA A 1 83 ? 1.737 -5.601 6.349 1.00 95.31 83 ALA A CA 1
ATOM 592 C C . ALA A 1 83 ? 0.707 -4.556 6.816 1.00 95.31 83 ALA A C 1
ATOM 594 O O . ALA A 1 83 ? 0.222 -4.609 7.950 1.00 95.31 83 ALA A O 1
ATOM 595 N N . GLY A 1 84 ? 0.335 -3.616 5.942 1.00 96.12 84 GLY A N 1
ATOM 596 C CA . GLY A 1 84 ? -0.703 -2.624 6.215 1.00 96.12 84 GLY A CA 1
ATOM 597 C C . GLY A 1 84 ? -2.072 -3.260 6.460 1.00 96.12 84 GLY A C 1
ATOM 598 O O . GLY A 1 84 ? -2.767 -2.874 7.400 1.00 96.12 84 GLY A O 1
ATOM 599 N N . GLN A 1 85 ? -2.438 -4.274 5.673 1.00 97.12 85 GLN A N 1
ATOM 600 C CA . GLN A 1 85 ? -3.670 -5.043 5.867 1.00 97.12 85 GLN A CA 1
ATOM 601 C C . GLN A 1 85 ? -3.678 -5.773 7.211 1.00 97.12 85 GLN A C 1
ATOM 603 O O . GLN A 1 85 ? -4.661 -5.678 7.943 1.00 97.12 85 GLN A O 1
ATOM 608 N N . ALA A 1 86 ? -2.573 -6.427 7.581 1.00 97.62 86 ALA A N 1
ATOM 609 C CA . ALA A 1 86 ? -2.452 -7.085 8.880 1.00 97.62 86 ALA A CA 1
ATOM 610 C C . ALA A 1 86 ? -2.610 -6.091 10.045 1.00 97.62 86 ALA A C 1
ATOM 612 O O . ALA A 1 86 ? -3.304 -6.375 11.021 1.00 97.62 86 ALA A O 1
ATOM 613 N N . ARG A 1 87 ? -2.025 -4.892 9.925 1.00 97.19 87 ARG A N 1
ATO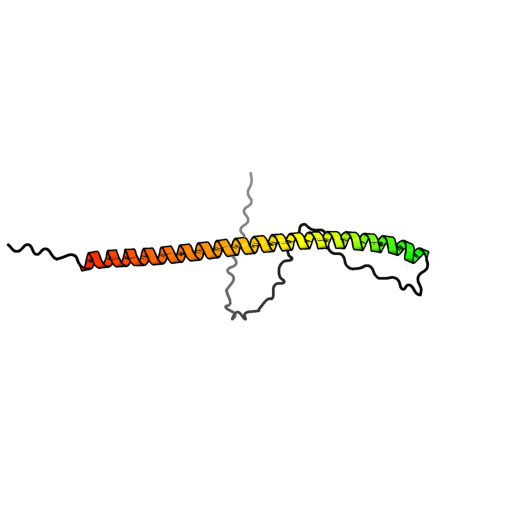M 614 C CA . ARG A 1 87 ? -2.181 -3.825 10.924 1.00 97.19 87 ARG A CA 1
ATOM 615 C C . ARG A 1 87 ? -3.624 -3.331 11.026 1.00 97.19 87 ARG A C 1
ATOM 617 O O . ARG A 1 87 ? -4.108 -3.118 12.134 1.00 97.19 87 ARG A O 1
ATOM 624 N N . LEU A 1 88 ? -4.299 -3.128 9.896 1.00 97.94 88 LEU A N 1
ATOM 625 C CA . LEU A 1 88 ? -5.704 -2.713 9.882 1.00 97.94 88 LEU A CA 1
ATOM 626 C C . LEU A 1 88 ? -6.607 -3.759 10.531 1.00 97.94 88 LEU A C 1
ATOM 628 O O . LEU A 1 88 ? -7.507 -3.402 11.287 1.00 97.94 88 LEU A O 1
ATOM 632 N N . GLU A 1 89 ? -6.347 -5.038 10.277 1.00 98.38 89 GLU A N 1
ATOM 633 C CA . GLU A 1 89 ? -7.113 -6.117 10.888 1.00 98.38 89 GLU A CA 1
ATOM 634 C C . GLU A 1 89 ? -6.870 -6.206 12.401 1.00 98.38 89 GLU A C 1
ATOM 636 O O . GLU A 1 89 ? -7.818 -6.339 13.173 1.00 98.38 89 GLU A O 1
ATOM 641 N N . ALA A 1 90 ? -5.627 -6.025 12.854 1.00 98.12 90 ALA A N 1
ATOM 642 C CA . ALA A 1 90 ? -5.322 -5.931 14.281 1.00 98.12 90 ALA A CA 1
ATOM 643 C C . ALA A 1 90 ? -6.069 -4.764 14.957 1.00 98.12 90 ALA A C 1
ATOM 645 O O . ALA A 1 90 ? -6.688 -4.960 16.001 1.00 98.12 90 ALA A O 1
ATOM 646 N N . LEU A 1 91 ? -6.080 -3.581 14.331 1.00 98.44 91 LEU A N 1
ATOM 647 C CA . LEU A 1 91 ? -6.815 -2.412 14.830 1.00 98.44 91 LEU A CA 1
ATOM 648 C C . LEU A 1 91 ? -8.329 -2.645 14.868 1.00 98.44 91 LEU A C 1
ATOM 650 O O . LEU A 1 91 ? -8.995 -2.215 15.807 1.00 98.44 91 LEU A O 1
ATOM 654 N N . ARG A 1 92 ? -8.886 -3.335 13.866 1.00 98.50 92 ARG A N 1
ATOM 655 C CA . ARG A 1 92 ? -10.304 -3.717 13.864 1.00 98.50 92 ARG A CA 1
ATOM 656 C C . ARG A 1 92 ? -10.628 -4.620 15.055 1.00 98.50 92 ARG A C 1
ATOM 658 O O . ARG A 1 92 ? -11.631 -4.394 15.726 1.00 98.50 92 ARG A O 1
ATOM 665 N N . ASN A 1 93 ? -9.787 -5.613 15.325 1.00 98.56 93 ASN A N 1
ATOM 666 C CA . ASN A 1 93 ? -9.988 -6.530 16.446 1.00 98.56 93 ASN A CA 1
ATOM 667 C C . ASN A 1 93 ? -9.893 -5.811 17.795 1.00 98.56 93 ASN A C 1
ATOM 669 O O . ASN A 1 93 ? -10.740 -6.027 18.659 1.00 98.56 93 ASN A O 1
ATOM 673 N N . GLU A 1 94 ? -8.915 -4.918 17.952 1.00 98.44 94 GLU A N 1
ATOM 674 C CA . GLU A 1 94 ? -8.778 -4.072 19.140 1.00 98.44 94 GLU A CA 1
ATOM 675 C C . GLU A 1 94 ? -10.022 -3.199 19.357 1.00 98.44 94 GLU A C 1
ATOM 677 O O . GLU A 1 94 ? -10.579 -3.175 20.456 1.00 98.44 94 GLU A O 1
ATOM 682 N N . TYR A 1 95 ? -10.503 -2.536 18.301 1.00 98.56 95 TYR A N 1
ATOM 683 C CA . TYR A 1 95 ? -11.713 -1.719 18.356 1.00 98.56 95 TYR A CA 1
ATOM 684 C C . TYR A 1 95 ? -12.936 -2.530 18.797 1.00 98.56 95 TYR A C 1
ATOM 686 O O . TYR A 1 95 ? -13.649 -2.114 19.710 1.00 98.56 95 TYR A O 1
ATOM 694 N N . ASN A 1 96 ? -13.166 -3.692 18.180 1.00 98.62 96 ASN A N 1
ATOM 695 C CA . ASN A 1 96 ? -14.312 -4.541 18.502 1.00 98.62 96 ASN A CA 1
ATOM 696 C C . ASN A 1 96 ? -14.257 -5.024 19.958 1.00 98.62 96 ASN A C 1
ATOM 698 O O . ASN A 1 96 ? -15.243 -4.902 20.680 1.00 98.62 96 ASN A O 1
ATOM 702 N N . ALA A 1 97 ? -13.090 -5.483 20.420 1.00 98.56 97 ALA A N 1
ATOM 703 C CA . ALA A 1 97 ? -12.908 -5.906 21.807 1.00 98.56 97 ALA A CA 1
ATOM 704 C C . ALA A 1 97 ? -13.164 -4.757 22.799 1.00 98.56 97 ALA A C 1
ATOM 706 O O . ALA A 1 97 ? -13.815 -4.951 23.827 1.00 98.56 97 ALA A O 1
ATOM 707 N N . GLY A 1 98 ? -12.692 -3.548 22.482 1.00 98.62 98 GLY A N 1
ATOM 708 C CA . GLY A 1 98 ? -12.962 -2.354 23.280 1.00 98.62 98 GLY A CA 1
ATOM 709 C C . GLY A 1 98 ? -14.447 -1.982 23.312 1.00 98.62 98 GLY A C 1
ATOM 710 O O . GLY A 1 98 ? -14.972 -1.642 24.373 1.00 98.62 98 GLY A O 1
ATOM 711 N N . ALA A 1 99 ? -15.140 -2.083 22.175 1.00 98.69 99 ALA A N 1
ATOM 712 C CA . ALA A 1 99 ? -16.574 -1.824 22.083 1.00 98.69 99 ALA A CA 1
ATOM 713 C C . ALA A 1 99 ? -17.389 -2.823 22.921 1.00 98.69 99 ALA A C 1
ATOM 715 O O . ALA A 1 99 ? -18.277 -2.416 23.673 1.00 98.69 99 ALA A O 1
ATOM 716 N N . ASP A 1 100 ? -17.048 -4.110 22.859 1.00 98.75 100 ASP A N 1
ATOM 717 C CA . ASP A 1 100 ? -17.694 -5.151 23.661 1.00 98.75 100 ASP A CA 1
ATOM 718 C C . ASP A 1 100 ? -17.475 -4.923 25.161 1.00 98.75 100 ASP A C 1
ATOM 720 O O . ASP A 1 100 ? -18.428 -4.961 25.944 1.00 98.75 100 ASP A O 1
ATOM 724 N N . ALA A 1 101 ? -16.240 -4.609 25.565 1.00 98.56 101 ALA A N 1
ATOM 725 C CA . ALA A 1 101 ? -15.910 -4.307 26.955 1.00 98.56 101 ALA A CA 1
ATOM 726 C C . ALA A 1 101 ? -16.663 -3.071 27.475 1.00 98.56 101 ALA A C 1
ATOM 728 O O . ALA A 1 101 ? -17.177 -3.081 28.599 1.00 98.56 101 ALA A O 1
ATOM 729 N N . LEU A 1 102 ? -16.770 -2.021 26.655 1.00 98.50 102 LEU A N 1
ATOM 730 C CA . LEU A 1 102 ? -17.522 -0.813 26.989 1.00 98.50 102 LEU A CA 1
ATOM 731 C C . LEU A 1 102 ? -19.008 -1.125 27.193 1.00 98.50 102 LEU A C 1
ATOM 733 O O . LEU A 1 102 ? -19.587 -0.723 28.202 1.00 98.50 102 LEU A O 1
ATOM 737 N N . ASN A 1 103 ? -19.614 -1.872 26.268 1.00 98.62 103 ASN A N 1
ATOM 738 C CA . ASN A 1 103 ? -21.023 -2.253 26.344 1.00 98.62 103 ASN A CA 1
ATOM 739 C C . ASN A 1 103 ? -21.308 -3.123 27.574 1.00 98.62 103 ASN A C 1
ATOM 741 O O . ASN A 1 103 ? -22.249 -2.847 28.319 1.00 98.62 103 ASN A O 1
ATOM 745 N N . ALA A 1 104 ? -20.472 -4.134 27.826 1.00 98.62 104 ALA A N 1
ATOM 746 C CA . ALA A 1 104 ? -20.590 -4.995 28.998 1.00 98.62 104 ALA A CA 1
ATOM 747 C C . ALA A 1 104 ? -20.497 -4.189 30.303 1.00 98.62 104 ALA A C 1
ATOM 749 O O . ALA A 1 104 ? -21.339 -4.343 31.189 1.00 98.62 104 ALA A O 1
ATOM 750 N N . THR A 1 105 ? -19.521 -3.282 30.393 1.00 98.50 105 THR A N 1
ATOM 751 C CA . THR A 1 105 ? -19.324 -2.427 31.572 1.00 98.50 105 THR A CA 1
ATOM 752 C C . THR A 1 105 ? -20.503 -1.482 31.784 1.00 98.50 105 THR A C 1
ATOM 754 O O . THR A 1 105 ? -20.978 -1.335 32.908 1.00 98.50 105 THR A O 1
ATOM 757 N N . ASN A 1 106 ? -21.018 -0.870 30.716 1.00 98.56 106 ASN A N 1
ATOM 758 C CA . ASN A 1 106 ? -22.172 0.021 30.801 1.00 98.56 106 ASN A CA 1
ATOM 759 C C . ASN A 1 106 ? -23.432 -0.724 31.272 1.00 98.56 106 ASN A C 1
ATOM 761 O O . ASN A 1 106 ? -24.156 -0.226 32.130 1.00 98.56 106 ASN A O 1
ATOM 765 N N . ASN A 1 107 ? -23.668 -1.936 30.764 1.00 98.50 107 ASN A N 1
ATOM 766 C CA . ASN A 1 107 ? -24.798 -2.762 31.189 1.00 98.50 107 ASN A CA 1
ATOM 767 C C . ASN A 1 107 ? -24.683 -3.165 32.665 1.00 98.50 107 ASN A C 1
ATOM 769 O O . ASN A 1 107 ? -25.657 -3.045 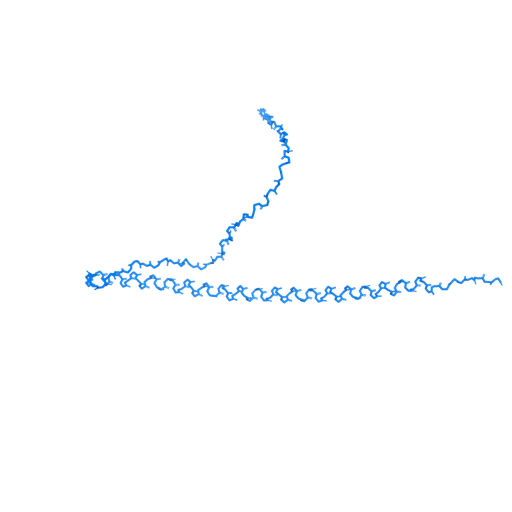33.408 1.00 98.50 107 ASN A O 1
ATOM 773 N N . ALA A 1 108 ? -23.493 -3.592 33.102 1.00 98.38 108 ALA A N 1
ATOM 774 C CA . ALA A 1 108 ? -23.237 -3.913 34.504 1.00 98.38 108 ALA A CA 1
ATOM 775 C C . ALA A 1 108 ? -23.465 -2.690 35.404 1.00 98.38 108 ALA A C 1
ATOM 777 O O . ALA A 1 108 ? -24.164 -2.776 36.408 1.00 98.38 108 ALA A O 1
ATOM 778 N N . TRP A 1 109 ? -22.960 -1.522 35.004 1.00 98.19 109 TRP A N 1
ATOM 779 C CA . TRP A 1 109 ? -23.164 -0.283 35.749 1.00 98.19 109 TRP A CA 1
ATOM 780 C C . TRP A 1 109 ? -24.644 0.104 35.869 1.00 98.19 109 TRP A C 1
ATOM 782 O O . TRP A 1 109 ? -25.097 0.488 36.945 1.00 98.19 109 TRP A O 1
ATOM 792 N N . GLN A 1 110 ? -25.427 -0.026 34.795 1.00 98.44 110 GLN A N 1
ATOM 793 C CA . GLN A 1 110 ? -26.866 0.252 34.852 1.00 98.44 110 GLN A CA 1
ATOM 794 C C . GLN A 1 110 ? -27.616 -0.698 35.794 1.00 98.44 110 GLN A C 1
ATOM 796 O O . GLN A 1 110 ? -28.553 -0.264 36.474 1.00 98.44 110 GLN A O 1
ATOM 801 N N . ALA A 1 111 ? -27.199 -1.965 35.872 1.00 98.25 111 ALA A N 1
ATOM 802 C CA . ALA A 1 111 ? -27.745 -2.912 36.838 1.00 98.25 111 ALA A CA 1
ATOM 803 C C . ALA A 1 111 ? -27.452 -2.461 38.281 1.00 98.25 111 ALA A C 1
ATOM 805 O O . ALA A 1 111 ? -28.384 -2.320 39.072 1.00 98.25 111 ALA A O 1
ATOM 806 N N . GLU A 1 112 ? -26.202 -2.107 38.589 1.00 98.00 112 GLU A N 1
ATOM 807 C CA . GLU A 1 112 ? -25.793 -1.610 39.915 1.00 98.00 112 GLU A CA 1
ATOM 808 C C . GLU A 1 112 ? -26.538 -0.329 40.322 1.00 98.00 112 GLU A C 1
ATOM 810 O O . GLU A 1 112 ? -27.022 -0.196 41.448 1.00 98.00 112 GLU A O 1
ATOM 815 N N . VAL A 1 113 ? -26.698 0.619 39.392 1.00 97.81 113 VAL A N 1
ATOM 816 C CA . VAL A 1 113 ? -27.484 1.841 39.629 1.00 97.81 113 VAL A CA 1
ATOM 817 C C . VAL A 1 113 ? -28.945 1.503 39.935 1.00 97.81 113 VAL A C 1
ATOM 819 O O . VAL A 1 113 ? -29.544 2.101 40.832 1.00 97.81 113 VAL A O 1
ATOM 822 N N . THR A 1 114 ? -29.523 0.534 39.223 1.00 97.81 114 THR A N 1
ATOM 823 C CA . THR A 1 114 ? -30.899 0.077 39.462 1.00 97.81 114 THR A CA 1
ATOM 824 C C . THR A 1 114 ? -31.040 -0.534 40.856 1.00 97.81 114 THR A C 1
ATOM 826 O O . THR A 1 114 ? -31.957 -0.172 41.596 1.00 97.81 114 THR A O 1
ATOM 829 N N . GLU A 1 115 ? -30.112 -1.403 41.260 1.00 95.62 115 GLU A N 1
ATOM 830 C CA . GLU A 1 115 ? -30.091 -1.983 42.606 1.00 95.62 115 GLU A CA 1
ATOM 831 C C . GLU A 1 115 ? -29.940 -0.912 43.694 1.00 95.62 115 GLU A C 1
ATOM 833 O O . GLU A 1 115 ? -30.691 -0.909 44.675 1.00 95.62 115 GLU A O 1
ATOM 838 N N . PHE A 1 116 ? -29.025 0.043 43.509 1.00 94.88 116 PHE A N 1
ATOM 839 C CA . PHE A 1 116 ? -28.828 1.159 44.434 1.00 94.88 116 PHE A CA 1
ATOM 840 C C . PHE A 1 116 ? -30.106 1.989 44.621 1.00 94.88 116 PHE A C 1
ATOM 842 O O . PHE A 1 116 ? -30.502 2.271 45.757 1.00 94.88 116 PHE A O 1
ATOM 849 N N . ASN A 1 117 ? -30.785 2.336 43.526 1.00 95.19 117 ASN A N 1
ATOM 850 C CA . ASN A 1 117 ? -32.039 3.088 43.569 1.00 95.19 117 ASN A CA 1
ATOM 851 C C . ASN A 1 117 ? -33.149 2.294 44.275 1.00 95.19 117 ASN A C 1
ATOM 853 O O . ASN A 1 117 ? -33.849 2.830 45.131 1.00 95.19 117 ASN A O 1
ATOM 857 N N . ASN A 1 118 ? -33.255 0.990 44.020 1.00 94.19 118 ASN A N 1
ATOM 858 C CA . ASN A 1 118 ? -34.250 0.146 44.683 1.00 94.19 118 ASN A CA 1
ATOM 859 C C . ASN A 1 118 ? -34.020 0.038 46.201 1.00 94.19 118 ASN A C 1
ATOM 861 O O . ASN A 1 118 ? -34.980 -0.042 46.972 1.00 94.19 118 ASN A O 1
ATOM 865 N N . ARG A 1 119 ? -32.763 0.069 46.667 1.00 91.62 119 ARG A N 1
ATOM 866 C CA . ARG A 1 119 ? -32.438 0.057 48.106 1.00 91.62 119 ARG A CA 1
ATOM 867 C C . ARG A 1 119 ? -32.909 1.311 48.832 1.00 91.62 119 ARG A C 1
ATOM 869 O O . ARG A 1 119 ? -33.296 1.222 49.998 1.00 91.62 119 ARG A O 1
ATOM 876 N N . THR A 1 120 ? -32.841 2.474 48.190 1.00 77.06 120 THR A N 1
ATOM 877 C CA . THR A 1 120 ? -33.277 3.731 48.810 1.00 77.06 120 THR A CA 1
ATOM 878 C C . THR A 1 120 ? -34.799 3.830 48.853 1.00 77.06 120 THR A C 1
ATOM 880 O O . THR A 1 120 ? -35.334 4.289 49.860 1.00 77.06 120 THR A O 1
ATOM 883 N N . THR A 1 121 ? -35.499 3.315 47.838 1.00 75.88 121 THR A N 1
ATOM 884 C CA . THR A 1 121 ? -36.970 3.272 47.803 1.00 75.88 121 THR A CA 1
ATOM 885 C C . THR A 1 121 ? -37.567 2.264 48.790 1.00 75.88 121 THR A C 1
ATOM 887 O O . THR A 1 121 ? -38.570 2.560 49.431 1.00 75.88 121 THR A O 1
ATOM 890 N N . ASN A 1 122 ? -36.943 1.095 48.969 1.00 72.38 122 ASN A N 1
ATOM 891 C CA . ASN A 1 122 ? -37.472 0.023 49.825 1.00 72.38 122 ASN A CA 1
ATOM 892 C C . ASN A 1 122 ? -37.069 0.128 51.302 1.00 72.38 122 ASN A C 1
ATOM 894 O O . ASN A 1 122 ? -37.288 -0.817 52.059 1.00 72.38 122 ASN A O 1
ATOM 898 N N . ARG A 1 123 ? -36.460 1.235 51.742 1.00 68.25 123 ARG A N 1
ATOM 899 C CA . ARG A 1 123 ? -36.049 1.390 53.142 1.00 68.25 123 ARG A CA 1
ATOM 900 C C . ARG A 1 123 ? -37.301 1.637 53.999 1.00 68.25 123 ARG A C 1
ATOM 902 O O . ARG A 1 123 ? -37.889 2.712 53.884 1.00 68.25 123 ARG A O 1
ATOM 909 N N . PRO A 1 124 ? -37.733 0.689 54.856 1.00 63.62 124 PRO A N 1
ATOM 910 C CA . PRO A 1 124 ? -38.928 0.885 55.664 1.00 63.62 124 PRO A CA 1
ATOM 911 C C . PRO A 1 124 ? -38.676 2.055 56.612 1.00 63.62 124 PRO A C 1
ATOM 913 O O . PRO A 1 124 ? -37.656 2.079 57.307 1.00 63.62 124 PRO A O 1
ATOM 916 N N . SER A 1 125 ? -39.591 3.023 56.663 1.00 64.06 125 SER A N 1
ATOM 917 C CA . SER A 1 125 ? -39.614 3.982 57.759 1.00 64.06 125 SER A CA 1
ATOM 918 C C . SER A 1 125 ? -39.896 3.185 59.026 1.00 64.06 125 SER A C 1
ATOM 920 O O . SER A 1 125 ? -41.040 2.822 59.294 1.00 64.06 125 SER A O 1
ATOM 922 N N . THR A 1 126 ? -38.855 2.860 59.790 1.00 59.66 126 THR A N 1
ATOM 923 C CA . THR A 1 126 ? -38.993 2.431 61.181 1.00 59.66 126 THR A CA 1
ATOM 924 C C . THR A 1 126 ? -39.601 3.592 61.959 1.00 59.66 126 THR A C 1
ATOM 926 O O . THR A 1 126 ? -38.908 4.373 62.609 1.00 59.66 126 THR A O 1
ATOM 929 N N . THR A 1 127 ? -40.920 3.725 61.855 1.00 58.12 127 THR A N 1
ATOM 930 C CA . THR A 1 127 ? -41.758 4.398 62.830 1.00 58.12 127 THR A CA 1
ATOM 931 C C . THR A 1 127 ? -41.528 3.640 64.129 1.00 58.12 127 THR A C 1
ATOM 933 O O . THR A 1 127 ? -42.057 2.546 64.315 1.00 58.12 127 THR A O 1
ATOM 936 N N . ARG A 1 128 ? -40.674 4.183 65.006 1.00 55.84 128 ARG A N 1
ATOM 937 C CA . ARG A 1 128 ? -40.711 3.849 66.431 1.00 55.84 128 ARG A CA 1
ATOM 938 C C . ARG A 1 128 ? -42.115 4.213 66.903 1.00 55.84 128 ARG A C 1
ATOM 940 O O . ARG A 1 128 ? -42.391 5.385 67.136 1.00 55.84 128 ARG A O 1
ATOM 947 N N . GLN A 1 129 ? -43.014 3.237 66.937 1.00 52.44 129 GLN A N 1
ATOM 948 C CA . GLN A 1 129 ? -44.228 3.358 67.727 1.00 52.44 129 GLN A CA 1
ATOM 949 C C . GLN A 1 129 ? -43.833 3.126 69.187 1.00 52.44 129 GLN A C 1
ATOM 951 O O . GLN A 1 129 ? -43.041 2.227 69.481 1.00 52.44 129 GLN A O 1
ATOM 956 N N . ASN A 1 130 ? -44.299 4.060 70.015 1.00 49.28 130 ASN A N 1
ATOM 957 C CA . ASN A 1 130 ? -44.034 4.224 71.442 1.00 49.28 130 ASN A CA 1
ATOM 958 C C . ASN A 1 130 ? -44.444 3.018 72.284 1.00 49.28 130 ASN A C 1
ATOM 960 O O . ASN A 1 130 ? -45.423 2.343 71.897 1.00 49.28 130 ASN A O 1
#

pLDDT: mean 82.34, std 21.31, range [36.38, 98.75]

Sequence (130 aa):
MGKSIFVGAALVALAIAAPATAQTQTTPAAPAQTACGPVTPPPTLLDGATATREQMNAFNTTYAAWFSANREALSCRRAELEAGQARLEALRNEYNAGADALNATNNAWQAEVTEFNNRTTNRPSTTRQN

Radius of gyration: 35.86 Å; chains: 1; bounding box: 70×56×110 Å

Secondary structure (DSSP, 8-state):
--------------------------PPPPPPP--SPP-PPPPPPP-TTT--HHHHHHHHHHHHHHHHHHHHHHHHHHHHHHHHHHHHHHHHHHHHHHHHHHHHHHHHHHHHHHHHHHHHHT--------

Foldseek 3Di:
DDDDDDDDDDDPDDDDDDPDPPPPPPDPDDPDDAPADDLDDQDDDDDPVPDDPVRVVVVVVVRVVNVVNNVRRVVRVVVVVVVVVVVVVVVVVVVVVVVVVVVVVVVVVVVVVVVVVVVVVPDDPPPPDD